Protein AF-A0A662KJB3-F1 (afdb_monomer_lite)

pLDDT: mean 88.73, std 12.93, range [37.94, 98.31]

Secondary structure (DSSP, 8-state):
-----TT--SS-SSSPPSS-HHHHHHT-TTSS-SEEEEESS-PPPGGG--SSS---HHHHHHHHHHHHHHTS---BHHHHHHHHHHHHHHHS---TTSPTTSHHHHHHHHHHHEEEEE-TTPBTT---

Foldseek 3Di:
DQDDDQVDCPQPPDGDDNDDPQRVQCPDPPHHDQKDKDFQHDFDALVLAPDPDRDATLVQLVVQLCCCVPPVVPQQQLSSNVRSLVVRCVVQPADPVDDPSHVSNSSVNRNVGTDMDHDSRDGHVHDD

Sequence (128 aa):
MFNISIFHSTWTFGLPVMECWSWRLTRSTRGGAIATLGCTGLGYGKEDKQGPVKEGAGDWLNTLFFEEYGMEGSHMLGEAWAGAITSYLNQFPVDYTRRAFDDTALDAKTVQEWVLLGDPSLKIGGYE

Radius of gyration: 16.33 Å; chains: 1; bounding box: 40×46×44 Å

Structure (mmCIF, N/CA/C/O backbone):
data_AF-A0A662KJB3-F1
#
_entry.id   AF-A0A662KJB3-F1
#
loop_
_atom_site.group_PDB
_atom_site.id
_atom_site.type_symbol
_atom_site.label_atom_id
_atom_site.label_alt_id
_atom_site.label_comp_id
_atom_site.label_asym_id
_atom_site.label_entity_id
_atom_site.label_seq_id
_atom_site.pdbx_PDB_ins_code
_atom_site.Cartn_x
_atom_site.Cartn_y
_atom_site.Cartn_z
_atom_site.occupancy
_atom_site.B_iso_or_equiv
_atom_site.auth_seq_id
_atom_site.auth_comp_id
_atom_site.auth_asym_id
_atom_site.auth_atom_id
_atom_site.pdbx_PDB_model_num
ATOM 1 N N . MET A 1 1 ? -0.996 -14.882 -0.351 1.00 47.16 1 MET A N 1
ATOM 2 C CA . MET A 1 1 ? -1.119 -16.081 -1.210 1.00 47.16 1 MET A CA 1
ATOM 3 C C . MET A 1 1 ? -2.309 -16.939 -0.749 1.00 47.16 1 MET A C 1
ATOM 5 O O . MET A 1 1 ? -2.251 -17.466 0.350 1.00 47.16 1 MET A O 1
ATOM 9 N N . PHE A 1 2 ? -3.403 -17.012 -1.526 1.00 37.94 2 PHE A N 1
ATOM 10 C CA . PHE A 1 2 ? -4.671 -17.695 -1.155 1.00 37.94 2 PHE A CA 1
ATOM 11 C C . PHE A 1 2 ? -4.884 -19.072 -1.817 1.00 37.94 2 PHE A C 1
ATOM 13 O O . PHE A 1 2 ? -5.961 -19.650 -1.722 1.00 37.94 2 PHE A O 1
ATOM 20 N N . ASN A 1 3 ? -3.867 -19.632 -2.466 1.00 41.47 3 ASN A N 1
ATOM 21 C CA . ASN A 1 3 ? -3.908 -21.000 -2.969 1.00 41.47 3 ASN A CA 1
ATOM 22 C C . ASN A 1 3 ? -2.577 -21.653 -2.629 1.00 41.47 3 ASN A C 1
ATOM 24 O O . ASN A 1 3 ? -1.548 -21.231 -3.156 1.00 41.47 3 ASN A O 1
ATOM 28 N N . ILE A 1 4 ? -2.587 -22.615 -1.707 1.00 53.72 4 ILE A N 1
ATOM 29 C CA . ILE A 1 4 ? -1.367 -23.315 -1.338 1.00 53.72 4 ILE A CA 1
ATOM 30 C C . ILE A 1 4 ? -1.609 -24.817 -1.334 1.00 53.72 4 ILE A C 1
ATOM 32 O O . ILE A 1 4 ? -2.341 -25.360 -0.510 1.00 53.72 4 ILE A O 1
ATOM 36 N N . SER A 1 5 ? -0.984 -25.484 -2.301 1.00 55.25 5 SER A N 1
ATOM 37 C CA . SER A 1 5 ? -0.835 -26.931 -2.310 1.00 55.25 5 SER A CA 1
ATOM 38 C C . SER A 1 5 ? 0.140 -27.320 -1.202 1.00 55.25 5 SER A C 1
ATOM 40 O O . SER A 1 5 ? 1.289 -26.887 -1.212 1.00 55.25 5 SER A O 1
ATOM 42 N N . ILE A 1 6 ? -0.284 -28.185 -0.279 1.00 61.50 6 ILE A N 1
ATOM 43 C CA . ILE A 1 6 ? 0.584 -28.763 0.766 1.00 61.50 6 ILE A CA 1
ATOM 44 C C . ILE A 1 6 ? 1.762 -29.575 0.204 1.00 61.50 6 ILE A C 1
ATOM 46 O O . ILE A 1 6 ? 2.696 -29.895 0.932 1.00 61.50 6 ILE A O 1
ATOM 50 N N . PHE A 1 7 ? 1.729 -29.895 -1.092 1.00 65.38 7 PHE A N 1
ATOM 51 C CA . PHE A 1 7 ? 2.748 -30.679 -1.786 1.00 65.38 7 PHE A CA 1
ATOM 52 C C . PHE A 1 7 ? 3.661 -29.827 -2.677 1.00 65.38 7 PHE A C 1
ATOM 54 O O . PHE A 1 7 ? 4.523 -30.377 -3.361 1.00 65.38 7 PHE A O 1
ATOM 61 N N . HIS A 1 8 ? 3.476 -28.502 -2.715 1.00 60.44 8 HIS A N 1
ATOM 62 C CA . HIS A 1 8 ? 4.242 -27.625 -3.595 1.00 60.44 8 HIS A CA 1
ATOM 63 C C . HIS A 1 8 ? 4.688 -26.351 -2.866 1.00 60.44 8 HIS A C 1
ATOM 65 O O . HIS A 1 8 ? 3.887 -25.463 -2.595 1.00 60.44 8 HIS A O 1
ATOM 71 N N . SER A 1 9 ? 5.983 -26.273 -2.550 1.00 60.66 9 SER A N 1
ATOM 72 C CA . SER A 1 9 ? 6.599 -25.203 -1.754 1.00 60.66 9 SER A CA 1
ATOM 73 C C . SER A 1 9 ? 7.340 -24.168 -2.613 1.00 60.66 9 SER A C 1
ATOM 75 O O . SER A 1 9 ? 8.500 -23.844 -2.345 1.00 60.66 9 SER A O 1
ATOM 77 N N . THR A 1 10 ? 6.744 -23.673 -3.697 1.00 59.53 10 THR A N 1
ATOM 78 C CA . THR A 1 10 ? 7.397 -22.613 -4.482 1.00 59.53 10 THR A CA 1
ATOM 79 C C . THR A 1 10 ? 7.337 -21.295 -3.716 1.00 59.53 10 THR A C 1
ATOM 81 O O . THR A 1 10 ? 6.260 -20.784 -3.427 1.00 59.53 10 THR A O 1
ATOM 84 N N . TRP A 1 11 ? 8.510 -20.737 -3.404 1.00 60.06 11 TRP A N 1
ATOM 85 C CA . TRP A 1 11 ? 8.695 -19.429 -2.752 1.00 60.06 11 TRP A CA 1
ATOM 86 C C . TRP A 1 11 ? 8.205 -19.304 -1.301 1.00 60.06 11 TRP A C 1
ATOM 88 O O . TRP A 1 11 ? 8.300 -18.229 -0.714 1.00 60.06 11 TRP A O 1
ATOM 98 N N . THR A 1 12 ? 7.772 -20.398 -0.675 1.00 61.34 12 THR A N 1
ATOM 99 C CA . THR A 1 12 ? 7.651 -20.496 0.782 1.00 61.34 12 THR A CA 1
ATOM 100 C C . THR A 1 12 ? 8.902 -21.196 1.306 1.00 61.34 12 THR A C 1
ATOM 102 O O . THR A 1 12 ? 9.121 -22.367 1.003 1.00 61.34 12 THR A O 1
ATOM 105 N N . PHE A 1 13 ? 9.750 -20.508 2.078 1.00 60.34 13 PHE A N 1
ATOM 106 C CA . PHE A 1 13 ? 10.892 -21.121 2.780 1.00 60.34 13 PHE A CA 1
ATOM 107 C C . PHE A 1 13 ? 10.401 -22.045 3.920 1.00 60.34 13 PHE A C 1
ATOM 109 O O . PHE A 1 13 ? 10.668 -21.803 5.093 1.00 60.34 13 PHE A O 1
ATOM 116 N N . GLY A 1 14 ? 9.610 -23.072 3.596 1.00 67.62 14 GLY A N 1
ATOM 117 C CA . GLY A 1 14 ? 8.966 -23.962 4.557 1.00 67.62 14 GLY A CA 1
ATOM 118 C C . GLY A 1 14 ? 7.650 -24.559 4.058 1.00 67.62 14 GLY A C 1
ATOM 119 O O . GLY A 1 14 ? 7.261 -24.396 2.898 1.00 67.62 14 GLY A O 1
ATOM 120 N N . LEU A 1 15 ? 6.970 -25.261 4.969 1.00 69.38 15 LEU A N 1
ATOM 121 C CA . LEU A 1 15 ? 5.643 -25.811 4.721 1.00 69.38 15 LEU A CA 1
ATOM 122 C C . LEU A 1 15 ? 4.620 -24.678 4.598 1.00 69.38 15 LEU A C 1
ATOM 124 O O . LEU A 1 15 ? 4.638 -23.741 5.403 1.00 69.38 15 LEU A O 1
ATOM 128 N N . PRO A 1 16 ? 3.705 -24.765 3.629 1.00 68.88 16 PRO A N 1
ATOM 129 C CA . PRO A 1 16 ? 2.646 -23.789 3.517 1.00 68.88 16 PRO A CA 1
ATOM 130 C C . PRO A 1 16 ? 1.711 -23.864 4.725 1.00 68.88 16 PRO A C 1
ATOM 132 O O . PRO A 1 16 ? 1.277 -24.940 5.135 1.00 68.88 16 PRO A O 1
ATOM 135 N N . VAL A 1 17 ? 1.401 -22.705 5.301 1.00 73.75 17 VAL A N 1
ATOM 136 C CA . VAL A 1 17 ? 0.455 -22.575 6.414 1.00 73.75 17 VAL A CA 1
ATOM 137 C C . VAL A 1 17 ? -0.924 -22.197 5.884 1.00 73.75 17 VAL A C 1
ATOM 139 O O . VAL A 1 17 ? -1.036 -21.462 4.909 1.00 73.75 17 VAL A O 1
ATOM 142 N N . MET A 1 18 ? -1.986 -22.684 6.531 1.00 73.94 18 MET A N 1
ATOM 143 C CA . MET A 1 18 ? -3.368 -22.507 6.051 1.00 73.94 18 MET A CA 1
ATOM 144 C C . MET A 1 18 ? -3.830 -21.040 5.983 1.00 73.94 18 MET A C 1
ATOM 146 O O . MET A 1 18 ? -4.829 -20.746 5.334 1.00 73.94 18 MET A O 1
ATOM 150 N N . GLU A 1 19 ? -3.139 -20.123 6.665 1.00 85.00 19 GLU A N 1
ATOM 151 C CA . GLU A 1 19 ? -3.525 -18.716 6.782 1.00 85.00 19 GLU A CA 1
ATOM 152 C C . GLU A 1 19 ? -2.302 -17.807 6.644 1.00 85.00 19 GLU A C 1
ATOM 154 O O . GLU A 1 19 ? -1.257 -18.072 7.240 1.00 85.00 19 GLU A O 1
ATOM 159 N N . CYS A 1 20 ? -2.438 -16.699 5.909 1.00 87.19 20 CYS A N 1
ATOM 160 C CA . CYS A 1 20 ? -1.447 -15.626 5.953 1.00 87.19 20 CYS A CA 1
ATOM 161 C C . CYS A 1 20 ? -1.612 -14.773 7.223 1.00 87.19 20 CYS A C 1
ATOM 163 O O . CYS A 1 20 ? -2.692 -14.717 7.818 1.00 87.19 20 CYS A O 1
ATOM 165 N N . TRP A 1 21 ? -0.546 -14.066 7.612 1.00 89.69 21 TRP A N 1
ATOM 166 C CA . TRP A 1 21 ? -0.538 -13.168 8.774 1.00 89.69 21 TRP A CA 1
ATOM 167 C C . TRP A 1 21 ? -1.665 -12.135 8.736 1.00 89.69 21 TRP A C 1
ATOM 169 O O . TRP A 1 21 ? -2.406 -12.005 9.708 1.00 89.69 21 TRP A O 1
ATOM 179 N N . SER A 1 22 ? -1.834 -11.459 7.598 1.00 93.94 22 SER A N 1
ATOM 180 C CA . SER A 1 22 ? -2.883 -10.458 7.385 1.00 93.94 22 SER A CA 1
ATOM 181 C C . SER A 1 22 ? -4.275 -11.032 7.665 1.00 93.94 22 SER A C 1
ATOM 183 O O . SER A 1 22 ? -5.030 -10.466 8.449 1.00 93.94 22 SER A O 1
ATOM 185 N N . TRP A 1 23 ? -4.586 -12.224 7.139 1.00 93.19 23 TRP A N 1
ATOM 186 C CA . TRP A 1 23 ? -5.869 -12.882 7.398 1.00 93.19 23 TRP A CA 1
ATOM 187 C C . TRP A 1 23 ? -6.035 -13.277 8.864 1.00 93.19 23 TRP A C 1
ATOM 189 O O . TRP A 1 23 ? -7.090 -13.028 9.445 1.00 93.19 23 TRP A O 1
ATOM 199 N N . ARG A 1 24 ? -4.997 -13.852 9.485 1.00 93.50 24 ARG A N 1
ATOM 200 C CA . ARG A 1 24 ? -5.035 -14.255 10.897 1.00 93.50 24 ARG A CA 1
ATOM 201 C C . ARG A 1 24 ? -5.307 -13.071 11.828 1.00 93.50 24 ARG A C 1
ATOM 203 O O . ARG A 1 24 ? -6.039 -13.231 12.804 1.00 93.50 24 ARG A O 1
ATOM 210 N N . LEU A 1 25 ? -4.730 -11.909 11.527 1.00 95.44 25 LEU A N 1
ATOM 211 C CA . LEU A 1 25 ? -4.956 -10.673 12.271 1.00 95.44 25 LEU A CA 1
ATOM 212 C C . LEU A 1 25 ? -6.362 -10.114 12.029 1.00 95.44 25 LEU A C 1
ATOM 214 O O . LEU A 1 25 ? -7.033 -9.796 13.009 1.00 95.44 25 LEU A O 1
ATOM 218 N N . THR A 1 26 ? -6.818 -10.057 10.771 1.00 95.69 26 THR A N 1
ATOM 219 C CA . THR A 1 26 ? -8.143 -9.521 10.406 1.00 95.69 26 THR A CA 1
ATOM 220 C C . THR A 1 26 ? -9.298 -10.371 10.951 1.00 95.69 26 THR A C 1
ATOM 222 O O . THR A 1 26 ? -10.312 -9.838 11.389 1.00 95.69 26 THR A O 1
ATOM 225 N N . ARG A 1 27 ? -9.179 -11.708 10.958 1.00 93.94 27 ARG A N 1
ATOM 226 C CA . ARG A 1 27 ? -10.277 -12.609 11.373 1.00 93.94 27 ARG A CA 1
ATOM 227 C C . ARG A 1 27 ? -10.435 -12.782 12.889 1.00 93.94 27 ARG A C 1
ATOM 229 O O . ARG A 1 27 ? -11.280 -13.569 13.323 1.00 93.94 27 ARG A O 1
ATOM 236 N N . SER A 1 28 ? -9.568 -12.172 13.696 1.00 94.38 28 SER A N 1
ATOM 237 C CA . SER A 1 28 ? -9.537 -12.410 15.140 1.00 94.38 28 SER A CA 1
ATOM 238 C C . SER A 1 28 ? -10.711 -11.709 15.831 1.00 94.38 28 SER A C 1
ATOM 240 O O . SER A 1 28 ? -10.794 -10.491 15.870 1.00 94.38 28 SER A O 1
ATOM 242 N N . THR A 1 29 ? -11.641 -12.473 16.409 1.00 90.69 29 THR A N 1
ATOM 243 C CA . THR A 1 29 ? -12.912 -11.936 16.941 1.00 90.69 29 THR A CA 1
ATOM 244 C C . THR A 1 29 ? -12.793 -11.189 18.273 1.00 90.69 29 THR A C 1
ATOM 246 O O . THR A 1 29 ? -13.753 -10.563 18.713 1.00 90.69 29 THR A O 1
ATOM 249 N N . ARG A 1 30 ? -11.645 -11.276 18.957 1.00 91.44 30 ARG A N 1
ATOM 250 C CA . ARG A 1 30 ? -11.412 -10.688 20.294 1.00 91.44 30 ARG A CA 1
ATOM 251 C C . ARG A 1 30 ? -10.029 -10.038 20.413 1.00 91.44 30 ARG A C 1
ATOM 253 O O . ARG A 1 30 ? -9.399 -10.102 21.465 1.00 91.44 30 ARG A O 1
ATOM 260 N N . GLY A 1 31 ? -9.533 -9.470 19.319 1.00 92.69 31 GLY A N 1
ATOM 261 C CA . GLY A 1 31 ? -8.232 -8.809 19.240 1.00 92.69 31 GLY A CA 1
ATOM 262 C C . GLY A 1 31 ? -7.785 -8.677 17.789 1.00 92.69 31 GLY A C 1
ATOM 263 O O . GLY A 1 31 ? -8.605 -8.760 16.886 1.00 92.69 31 GLY A O 1
ATOM 264 N N . GLY A 1 32 ? -6.481 -8.544 17.557 1.00 95.19 32 GLY A N 1
ATOM 265 C CA . GLY A 1 32 ? -5.951 -8.423 16.198 1.00 95.19 32 GLY A CA 1
ATOM 266 C C . GLY A 1 32 ? -6.236 -7.054 15.583 1.00 95.19 32 GLY A C 1
ATOM 267 O O . GLY A 1 32 ? -6.184 -6.042 16.281 1.00 95.19 32 GLY A O 1
ATOM 268 N N . ALA A 1 33 ? -6.492 -7.035 14.277 1.00 95.69 33 ALA A N 1
ATOM 269 C CA . ALA A 1 33 ? -6.716 -5.819 13.504 1.00 95.69 33 ALA A CA 1
ATOM 270 C C . ALA A 1 33 ? -8.100 -5.855 12.842 1.00 95.69 33 ALA A C 1
ATOM 272 O O . ALA A 1 33 ? -8.555 -6.912 12.425 1.00 95.69 33 ALA A O 1
ATOM 273 N N . ILE A 1 34 ? -8.758 -4.703 12.715 1.00 95.31 34 ILE A N 1
ATOM 274 C CA . ILE A 1 34 ? -10.066 -4.587 12.037 1.00 95.31 34 ILE A CA 1
ATOM 275 C C . ILE A 1 34 ? -9.947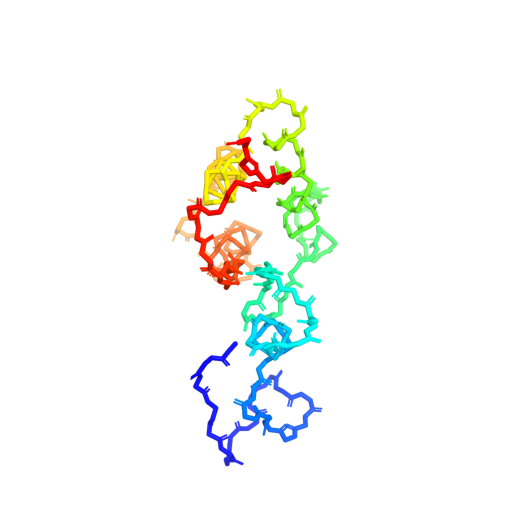 -4.575 10.504 1.00 95.31 34 ILE A C 1
ATOM 277 O O . ILE A 1 34 ? -10.903 -4.879 9.797 1.00 95.31 34 ILE A O 1
ATOM 281 N N . ALA A 1 35 ? -8.756 -4.260 9.998 1.00 96.50 35 ALA A N 1
ATOM 282 C CA . ALA A 1 35 ? -8.348 -4.416 8.612 1.00 96.50 35 ALA A CA 1
ATOM 283 C C . ALA A 1 35 ? -6.818 -4.529 8.552 1.00 96.50 35 ALA A C 1
ATOM 285 O O . ALA A 1 35 ? -6.121 -4.066 9.458 1.00 96.50 35 ALA A O 1
ATOM 286 N N . THR A 1 36 ? -6.287 -5.140 7.497 1.00 97.06 36 THR A N 1
ATOM 287 C CA . THR A 1 36 ? -4.844 -5.245 7.258 1.00 97.06 36 THR A CA 1
ATOM 288 C C . THR A 1 36 ? -4.507 -4.939 5.806 1.00 97.06 36 THR A C 1
ATOM 290 O O . THR A 1 36 ? -5.261 -5.280 4.898 1.00 97.06 36 THR A O 1
ATOM 293 N N . LEU A 1 37 ? -3.351 -4.315 5.598 1.00 95.81 37 LEU A N 1
ATOM 294 C CA . LEU A 1 37 ? -2.737 -4.091 4.293 1.00 95.81 37 LEU A CA 1
ATOM 295 C C . LEU A 1 37 ? -1.459 -4.922 4.222 1.00 95.81 37 LEU A C 1
ATOM 297 O O . LEU A 1 37 ? -0.717 -5.001 5.204 1.00 95.81 37 LEU A O 1
ATOM 301 N N . GLY A 1 38 ? -1.195 -5.564 3.090 1.00 93.25 38 GLY A N 1
ATOM 302 C CA . GLY A 1 38 ? 0.051 -6.304 2.923 1.00 93.25 38 GLY A CA 1
ATOM 303 C C . GLY A 1 38 ? 0.227 -6.935 1.552 1.00 93.25 38 GLY A C 1
ATOM 304 O O . GLY A 1 38 ? -0.729 -7.126 0.801 1.00 93.25 38 GLY A O 1
ATOM 305 N N . CYS A 1 39 ? 1.474 -7.283 1.243 1.00 92.69 39 CYS A N 1
ATOM 306 C CA . CYS A 1 39 ? 1.829 -7.912 -0.020 1.00 92.69 39 CYS A CA 1
ATOM 307 C C . CYS A 1 39 ? 1.410 -9.389 -0.041 1.00 92.69 39 CYS A C 1
ATOM 309 O O . CYS A 1 39 ? 1.624 -10.145 0.911 1.00 92.69 39 CYS A O 1
ATOM 311 N N . THR A 1 40 ? 0.819 -9.828 -1.149 1.00 90.12 40 THR A N 1
ATOM 312 C CA . THR A 1 40 ? 0.420 -11.228 -1.348 1.00 90.12 40 THR A CA 1
ATOM 313 C C . THR A 1 40 ? 1.581 -12.143 -1.735 1.00 90.12 40 THR A C 1
ATOM 315 O O . THR A 1 40 ? 1.418 -13.366 -1.605 1.00 90.12 40 THR A O 1
ATOM 318 N N . GLY A 1 41 ? 2.712 -11.563 -2.156 1.00 85.50 41 GLY A N 1
ATOM 319 C CA . GLY A 1 41 ? 3.983 -12.210 -2.472 1.00 85.50 41 GLY A CA 1
ATOM 320 C C . GLY A 1 41 ? 5.187 -11.447 -1.898 1.00 85.50 41 GLY A C 1
ATOM 321 O O . GLY A 1 41 ? 5.069 -10.750 -0.891 1.00 85.50 41 GLY A O 1
ATOM 322 N N . LEU A 1 42 ? 6.359 -11.625 -2.517 1.00 86.56 42 LEU A N 1
ATOM 323 C CA . LEU A 1 42 ? 7.599 -10.951 -2.121 1.00 86.56 42 LEU A CA 1
ATOM 324 C C . LEU A 1 42 ? 7.501 -9.445 -2.402 1.00 86.56 42 LEU A C 1
ATOM 326 O O . LEU A 1 42 ? 7.640 -9.047 -3.555 1.00 86.56 42 LEU A O 1
ATOM 330 N N . GLY A 1 43 ? 7.280 -8.638 -1.364 1.00 88.69 43 GLY A N 1
ATOM 331 C CA . GLY A 1 43 ? 7.303 -7.181 -1.482 1.00 88.69 43 GLY A CA 1
ATOM 332 C C . GLY A 1 43 ? 8.701 -6.684 -1.838 1.00 88.69 43 GLY A C 1
ATOM 333 O O . GLY A 1 43 ? 9.670 -7.088 -1.199 1.00 88.69 43 GLY A O 1
ATOM 334 N N . TYR A 1 44 ? 8.780 -5.835 -2.859 1.00 90.44 44 TYR A N 1
ATOM 335 C CA . TYR A 1 44 ? 10.022 -5.210 -3.306 1.00 90.44 44 TYR A CA 1
ATOM 336 C C . TYR A 1 44 ? 10.210 -3.846 -2.642 1.00 90.44 44 TYR A C 1
ATOM 338 O O . TYR A 1 44 ? 9.242 -3.093 -2.486 1.00 90.44 44 TYR A O 1
ATOM 346 N N . GLY A 1 45 ? 11.451 -3.534 -2.285 1.00 91.81 45 GLY A N 1
ATOM 347 C CA . GLY A 1 45 ? 11.883 -2.196 -1.897 1.00 91.81 45 GLY A CA 1
ATOM 348 C C . GLY A 1 45 ? 12.544 -1.471 -3.066 1.00 91.81 45 GLY A C 1
ATOM 349 O O . GLY A 1 45 ? 12.801 -2.042 -4.134 1.00 91.81 45 GLY A O 1
ATOM 350 N N . LYS A 1 46 ? 12.830 -0.180 -2.894 1.00 90.81 46 LYS A N 1
ATOM 351 C CA . LYS A 1 46 ? 13.495 0.613 -3.944 1.00 90.81 46 LYS A CA 1
ATOM 352 C C . LYS A 1 46 ? 14.888 0.070 -4.285 1.00 90.81 46 LYS A C 1
ATOM 354 O O . LYS A 1 46 ? 15.369 0.231 -5.404 1.00 90.81 46 LYS A O 1
ATOM 359 N N . GLU A 1 47 ? 15.549 -0.575 -3.328 1.00 90.50 47 GLU A N 1
ATOM 360 C CA . GLU A 1 47 ? 16.867 -1.193 -3.461 1.00 90.50 47 GLU A CA 1
ATOM 361 C C . GLU A 1 47 ? 16.910 -2.323 -4.491 1.00 90.50 47 GLU A C 1
ATOM 363 O O . GLU A 1 47 ? 17.971 -2.538 -5.089 1.00 90.50 47 GLU A O 1
ATOM 368 N N . ASP A 1 48 ? 15.776 -2.980 -4.735 1.00 90.00 48 ASP A N 1
ATOM 369 C CA . ASP A 1 48 ? 15.653 -4.091 -5.675 1.00 90.00 48 ASP A CA 1
ATOM 370 C C . ASP A 1 48 ? 15.576 -3.637 -7.139 1.00 90.00 48 ASP A C 1
ATOM 372 O O . ASP A 1 48 ? 15.771 -4.445 -8.052 1.00 90.00 48 ASP A O 1
ATOM 376 N N . LYS A 1 49 ? 15.329 -2.343 -7.375 1.00 90.62 49 LYS A N 1
ATOM 377 C CA . LYS A 1 49 ? 15.350 -1.755 -8.714 1.00 90.62 49 LYS A CA 1
ATOM 378 C C . LYS A 1 49 ? 16.775 -1.666 -9.263 1.00 90.62 49 LYS A C 1
ATOM 380 O O . LYS A 1 49 ? 17.744 -1.404 -8.537 1.00 90.62 49 LYS A O 1
ATOM 385 N N . GLN A 1 50 ? 16.903 -1.905 -10.564 1.00 88.00 50 GLN A N 1
ATOM 386 C CA . GLN A 1 50 ? 18.175 -1.971 -11.289 1.00 88.00 50 GLN A CA 1
ATOM 387 C C . GLN A 1 50 ? 18.560 -0.637 -11.934 1.00 88.00 50 GLN A C 1
ATOM 389 O O . GLN A 1 50 ? 19.727 -0.441 -12.281 1.00 88.00 50 GLN A O 1
ATOM 394 N N . GLY A 1 51 ? 17.599 0.270 -12.103 1.00 82.06 51 GLY A N 1
ATOM 395 C CA . GLY A 1 51 ? 17.807 1.588 -12.673 1.00 82.06 51 GLY A CA 1
ATOM 396 C C . GLY A 1 51 ? 18.775 2.461 -11.863 1.00 82.06 51 GLY A C 1
ATOM 397 O O . GLY A 1 51 ? 19.020 2.226 -10.677 1.00 82.06 51 GLY A O 1
ATOM 398 N N . PRO A 1 52 ? 19.336 3.507 -12.498 1.00 76.25 52 PRO A N 1
ATOM 399 C CA . PRO A 1 52 ? 20.249 4.441 -11.838 1.00 76.25 52 PRO A CA 1
ATOM 400 C C . PRO A 1 52 ? 19.558 5.267 -10.742 1.00 76.25 52 PRO A C 1
ATOM 402 O O . PRO A 1 52 ? 20.220 5.729 -9.815 1.00 76.25 52 PRO A O 1
ATOM 405 N N . VAL A 1 53 ? 18.238 5.440 -10.845 1.00 75.88 53 VAL A N 1
ATOM 406 C CA . VAL A 1 53 ? 17.388 6.082 -9.841 1.00 75.88 53 VAL A CA 1
ATOM 407 C C . VAL A 1 53 ? 16.565 4.993 -9.162 1.00 75.88 53 VAL A C 1
ATOM 409 O O . VAL A 1 53 ? 15.767 4.318 -9.809 1.00 75.88 53 VAL A O 1
ATOM 412 N N . LYS A 1 54 ? 16.788 4.805 -7.859 1.00 82.56 54 LYS A N 1
ATOM 413 C CA . LYS A 1 54 ? 16.118 3.788 -7.041 1.00 82.56 54 LYS A CA 1
ATOM 414 C C . LYS A 1 54 ? 15.000 4.425 -6.226 1.00 82.56 54 LYS A C 1
ATOM 416 O O . LYS A 1 54 ? 15.226 4.862 -5.098 1.00 82.56 54 LYS A O 1
ATOM 421 N N . GLU A 1 55 ? 13.809 4.487 -6.812 1.00 88.06 55 GLU A N 1
ATOM 422 C CA . GLU A 1 55 ? 12.615 5.113 -6.229 1.00 88.06 55 GLU A CA 1
ATOM 423 C C . GLU A 1 55 ? 11.362 4.254 -6.449 1.00 88.06 55 GLU A C 1
ATOM 425 O O . GLU A 1 55 ? 11.332 3.386 -7.325 1.00 88.06 55 GLU A O 1
ATOM 430 N N . GLY A 1 56 ? 10.315 4.495 -5.659 1.00 89.31 56 GLY A N 1
ATOM 431 C CA . GLY A 1 56 ? 9.065 3.740 -5.721 1.00 89.31 56 GLY A CA 1
ATOM 432 C C . GLY A 1 56 ? 9.084 2.483 -4.848 1.00 89.31 56 GLY A C 1
ATOM 433 O O . GLY A 1 56 ? 9.550 2.506 -3.708 1.00 89.31 56 GLY A O 1
ATOM 434 N N . ALA A 1 57 ? 8.562 1.396 -5.407 1.00 92.31 57 ALA A N 1
ATOM 435 C CA . ALA A 1 57 ? 8.307 0.105 -4.778 1.00 92.31 57 ALA A CA 1
ATOM 436 C C . ALA A 1 57 ? 7.417 0.200 -3.520 1.00 92.31 57 ALA A C 1
ATOM 438 O O . ALA A 1 57 ? 6.694 1.181 -3.313 1.00 92.31 57 ALA A O 1
ATOM 439 N N . GLY A 1 58 ? 7.428 -0.845 -2.688 1.00 92.12 58 GLY A N 1
ATOM 440 C CA . GLY A 1 58 ? 6.608 -0.908 -1.479 1.00 92.12 58 GLY A CA 1
ATOM 441 C C . GLY A 1 58 ? 6.894 0.235 -0.504 1.00 92.12 58 GLY A C 1
ATOM 442 O O . GLY A 1 58 ? 5.971 0.720 0.146 1.00 92.12 58 GLY A O 1
ATOM 443 N N . ASP A 1 59 ? 8.140 0.708 -0.435 1.00 91.31 59 ASP A N 1
ATOM 444 C CA . ASP A 1 59 ? 8.536 1.812 0.446 1.00 91.31 59 ASP A CA 1
ATOM 445 C C . ASP A 1 59 ? 7.712 3.068 0.165 1.00 91.31 59 ASP A C 1
ATOM 447 O O . ASP A 1 59 ? 7.102 3.635 1.071 1.00 91.31 59 ASP A O 1
ATOM 451 N N . TRP A 1 60 ? 7.647 3.464 -1.108 1.00 95.06 60 TRP A N 1
ATOM 452 C CA . TRP A 1 60 ? 6.921 4.658 -1.518 1.00 95.06 60 TRP A CA 1
ATOM 453 C C . TRP A 1 60 ? 5.411 4.459 -1.471 1.00 95.06 60 TRP A C 1
ATOM 455 O O . TRP A 1 60 ? 4.694 5.331 -0.989 1.00 95.06 60 TRP A O 1
ATOM 465 N N . LEU A 1 61 ? 4.918 3.295 -1.908 1.00 96.75 61 LEU A N 1
ATOM 466 C CA . LEU A 1 61 ? 3.486 2.988 -1.882 1.00 96.75 61 LEU A CA 1
ATOM 467 C C . LEU A 1 61 ? 2.908 3.074 -0.460 1.00 96.75 61 LEU A C 1
ATOM 469 O O . LEU A 1 61 ? 1.835 3.640 -0.259 1.00 96.75 61 LEU A O 1
ATOM 473 N N . ASN A 1 62 ? 3.639 2.571 0.541 1.00 95.19 62 ASN A N 1
ATOM 474 C CA . ASN A 1 62 ? 3.224 2.685 1.938 1.00 95.19 62 ASN A CA 1
ATOM 475 C C . ASN A 1 62 ? 3.252 4.141 2.432 1.00 95.19 62 ASN A C 1
ATOM 477 O O . ASN A 1 62 ? 2.377 4.529 3.200 1.00 95.19 62 ASN A O 1
ATOM 481 N N . THR A 1 63 ? 4.222 4.959 2.005 1.00 96.38 63 THR A N 1
ATOM 482 C CA . THR A 1 63 ? 4.243 6.395 2.334 1.00 96.38 63 THR A CA 1
ATOM 483 C C . THR A 1 63 ? 3.035 7.123 1.750 1.00 96.38 63 THR A C 1
ATOM 485 O O . THR A 1 63 ? 2.381 7.867 2.479 1.00 96.38 63 THR A O 1
ATOM 488 N N . LEU A 1 64 ? 2.685 6.842 0.492 1.00 97.69 64 LEU A N 1
ATOM 489 C CA . LEU A 1 64 ? 1.528 7.448 -0.170 1.00 97.69 64 LEU A CA 1
ATOM 490 C C . LEU A 1 64 ? 0.216 7.147 0.560 1.00 97.69 64 LEU A C 1
ATOM 492 O O . LEU A 1 64 ? -0.649 8.006 0.630 1.00 97.69 64 LEU A O 1
ATOM 496 N N . PHE A 1 65 ? 0.071 5.977 1.187 1.00 97.88 65 PHE A N 1
ATOM 497 C CA . PHE A 1 65 ? -1.096 5.698 2.032 1.00 97.88 65 PHE A CA 1
ATOM 498 C C . PHE A 1 65 ? -1.240 6.678 3.204 1.00 97.88 65 PHE A C 1
ATOM 500 O O . PHE A 1 65 ? -2.342 7.133 3.514 1.00 97.88 65 PHE A O 1
ATOM 507 N N . PHE A 1 66 ? -0.131 7.003 3.874 1.00 97.12 66 PHE A N 1
ATOM 508 C CA . PHE A 1 66 ? -0.148 7.966 4.975 1.00 97.12 66 PHE A CA 1
ATOM 509 C C . PHE A 1 66 ? -0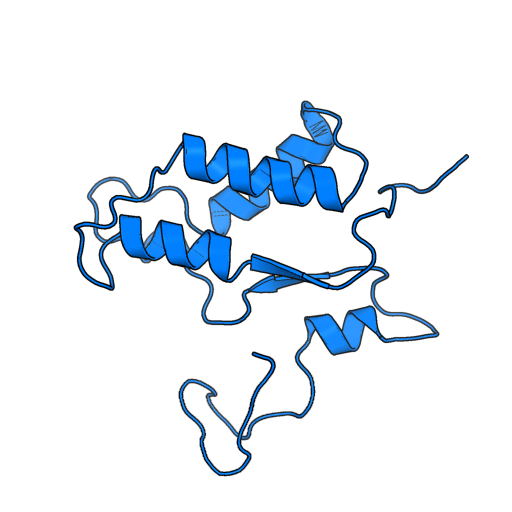.361 9.398 4.483 1.00 97.12 66 PHE A C 1
ATOM 511 O O . PHE A 1 66 ? -0.989 10.182 5.190 1.00 97.12 66 PHE A O 1
ATOM 518 N N . GLU A 1 67 ? 0.133 9.728 3.290 1.00 98.00 67 GLU A N 1
ATOM 519 C CA . GLU A 1 67 ? -0.121 11.009 2.629 1.00 98.00 67 GLU A CA 1
ATOM 520 C C . GLU A 1 67 ? -1.605 11.168 2.274 1.00 98.00 67 GLU A C 1
ATOM 522 O O . GLU A 1 67 ? -2.220 12.155 2.668 1.00 98.00 67 GLU A O 1
ATOM 527 N N . GLU A 1 68 ? -2.225 10.158 1.664 1.00 97.81 68 GLU A N 1
ATOM 528 C CA . GLU A 1 68 ? -3.664 10.151 1.370 1.00 97.81 68 GLU A CA 1
ATOM 529 C C . GLU A 1 68 ? -4.506 10.361 2.635 1.00 97.81 68 GLU A C 1
ATOM 531 O O . GLU A 1 68 ? -5.429 11.175 2.668 1.00 97.81 68 GLU A O 1
ATOM 536 N N . TYR A 1 69 ? -4.163 9.662 3.719 1.00 97.06 69 TYR A N 1
ATOM 537 C CA . TYR A 1 69 ? -4.883 9.795 4.983 1.00 97.06 69 TYR A CA 1
ATOM 538 C C . TYR A 1 69 ? -4.641 11.146 5.681 1.00 97.06 69 TYR A C 1
ATOM 540 O O . TYR A 1 69 ? -5.570 11.732 6.239 1.00 97.06 69 TYR A O 1
ATOM 548 N N . GLY A 1 70 ? -3.391 11.616 5.711 1.00 96.38 70 GLY A N 1
ATOM 549 C CA . GLY A 1 70 ? -2.961 12.743 6.542 1.00 96.38 70 GLY A CA 1
ATOM 550 C C . GLY A 1 70 ? -2.946 14.103 5.845 1.00 96.38 70 GLY A C 1
ATOM 551 O O . GLY A 1 70 ? -3.047 15.123 6.526 1.00 96.38 70 GLY A O 1
ATOM 552 N N . MET A 1 71 ? -2.804 14.128 4.521 1.00 97.19 71 MET A N 1
ATOM 553 C CA . MET A 1 71 ? -2.670 15.346 3.718 1.00 97.19 71 MET A CA 1
ATOM 554 C C . MET A 1 71 ? -3.855 15.534 2.770 1.00 97.19 71 MET A C 1
ATOM 556 O O . MET A 1 71 ? -4.428 16.620 2.754 1.00 97.19 71 MET A O 1
ATOM 560 N N . GLU A 1 72 ? -4.275 14.482 2.062 1.00 95.69 72 GLU A N 1
ATOM 561 C CA . GLU A 1 72 ? -5.415 14.556 1.127 1.00 95.69 72 GLU A CA 1
ATOM 562 C C . GLU A 1 72 ? -6.781 14.421 1.826 1.00 95.69 72 GL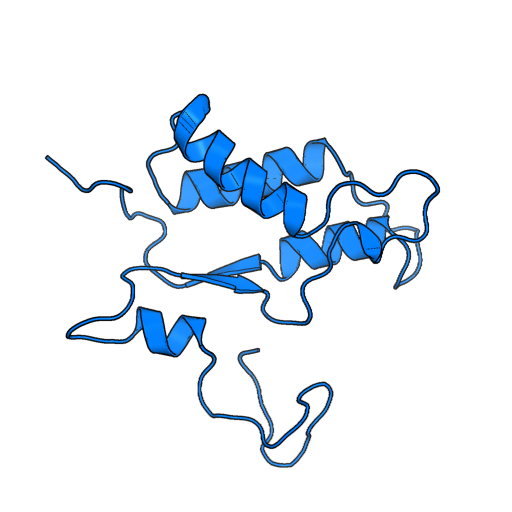U A C 1
ATOM 564 O O . GLU A 1 72 ? -7.818 14.778 1.267 1.00 95.69 72 GLU A O 1
ATOM 569 N N . GLY A 1 73 ? -6.802 13.958 3.082 1.00 94.81 73 GLY A N 1
ATOM 570 C CA . GLY A 1 73 ? -8.024 13.851 3.887 1.00 94.81 73 GLY A CA 1
ATOM 571 C C . GLY A 1 73 ? -8.891 12.630 3.560 1.00 94.81 73 GLY A C 1
ATOM 572 O O . GLY A 1 73 ? -10.074 12.595 3.909 1.00 94.81 73 GLY A O 1
ATOM 573 N N . SER A 1 74 ? -8.316 11.608 2.922 1.00 96.19 74 SER A N 1
ATOM 574 C CA . SER A 1 74 ? -8.979 10.338 2.620 1.00 96.19 74 SER A CA 1
ATOM 575 C C . SER A 1 74 ? -9.155 9.515 3.902 1.00 96.19 74 SER A C 1
ATOM 577 O O . SER A 1 74 ? -8.286 8.746 4.311 1.00 96.19 74 SER A O 1
ATOM 579 N N . HIS A 1 75 ? -10.289 9.685 4.585 1.00 96.25 75 HIS A N 1
ATOM 580 C CA . HIS A 1 75 ? -10.562 9.006 5.861 1.00 96.25 75 HIS A CA 1
ATOM 581 C C . HIS A 1 75 ? -11.236 7.637 5.711 1.00 96.25 75 HIS A C 1
ATOM 583 O O . HIS A 1 75 ? -11.284 6.870 6.675 1.00 96.25 75 HIS A O 1
ATOM 589 N N . MET A 1 76 ? -11.754 7.309 4.529 1.00 98.00 76 MET A N 1
ATOM 590 C CA . MET A 1 76 ? -12.267 5.973 4.235 1.00 98.00 76 MET A CA 1
ATOM 591 C C . MET A 1 76 ? -11.103 5.071 3.828 1.00 98.00 76 MET A C 1
ATOM 593 O O . MET A 1 76 ? -10.322 5.414 2.943 1.00 98.00 76 MET A O 1
ATOM 597 N N . LEU A 1 77 ? -10.982 3.902 4.458 1.00 97.94 77 LEU A N 1
ATOM 598 C CA . LEU A 1 77 ? -9.834 3.012 4.276 1.00 97.94 77 LEU A CA 1
ATOM 599 C C . LEU A 1 77 ? -9.629 2.600 2.813 1.00 97.94 77 LEU A C 1
ATOM 601 O O . LEU A 1 77 ? -8.502 2.599 2.321 1.00 97.94 77 LEU A O 1
ATOM 605 N N . GLY A 1 78 ? -10.714 2.260 2.120 1.00 98.00 78 GLY A N 1
ATOM 606 C CA . GLY A 1 78 ? -10.685 1.903 0.707 1.00 98.00 78 GLY A CA 1
ATOM 607 C C . GLY A 1 78 ? -10.306 3.074 -0.198 1.00 98.00 78 GLY A C 1
ATOM 608 O O . GLY A 1 78 ? -9.612 2.856 -1.186 1.00 98.00 78 GLY A O 1
ATOM 609 N N . GLU A 1 79 ? -10.708 4.299 0.152 1.00 98.19 79 GLU A N 1
ATOM 610 C CA . GLU A 1 79 ? -10.346 5.508 -0.599 1.00 98.19 79 GLU A CA 1
ATOM 611 C C . GLU A 1 79 ? -8.859 5.821 -0.435 1.00 98.19 79 GLU A C 1
ATOM 613 O O . GLU A 1 79 ? -8.176 5.967 -1.441 1.00 98.19 79 GLU A O 1
ATOM 618 N N . ALA A 1 80 ? -8.325 5.805 0.792 1.00 98.31 80 ALA A N 1
ATOM 619 C CA . ALA A 1 80 ? -6.893 6.008 1.031 1.00 98.31 80 ALA A CA 1
ATOM 620 C C . ALA A 1 80 ? -6.028 4.931 0.350 1.00 98.31 80 ALA A C 1
ATOM 622 O O . ALA A 1 80 ? -4.985 5.225 -0.230 1.00 98.31 80 ALA A O 1
ATOM 623 N N . TRP A 1 81 ? -6.474 3.669 0.378 1.00 98.25 81 TRP A N 1
ATOM 624 C CA . TRP A 1 81 ? -5.796 2.568 -0.311 1.00 98.25 81 TRP A CA 1
ATOM 625 C C . TRP A 1 81 ? -5.799 2.743 -1.839 1.00 98.25 81 TRP A C 1
ATOM 627 O O . TRP A 1 81 ? -4.754 2.610 -2.479 1.00 98.25 81 TRP A O 1
ATOM 637 N N . ALA A 1 82 ? -6.951 3.075 -2.429 1.00 98.06 82 ALA A N 1
ATOM 638 C CA . ALA A 1 82 ? -7.072 3.300 -3.869 1.00 98.06 82 ALA A CA 1
ATOM 639 C C . ALA A 1 82 ? -6.338 4.573 -4.330 1.00 98.06 82 ALA A C 1
ATOM 641 O O . ALA A 1 82 ? -5.717 4.568 -5.397 1.00 98.06 82 ALA A O 1
ATOM 642 N N . GLY A 1 83 ? -6.378 5.634 -3.522 1.00 98.25 83 GLY A N 1
ATOM 643 C CA . GLY A 1 83 ? -5.647 6.882 -3.731 1.00 98.25 83 GLY A CA 1
ATOM 644 C C . GLY A 1 83 ? -4.147 6.630 -3.791 1.00 98.25 83 GLY A C 1
ATOM 645 O O . GLY A 1 83 ? -3.519 6.942 -4.797 1.00 98.25 83 GLY A O 1
ATOM 646 N N . ALA A 1 84 ? -3.597 5.897 -2.819 1.00 98.31 84 ALA A N 1
ATOM 647 C CA . ALA A 1 84 ? -2.172 5.578 -2.781 1.00 98.31 84 ALA A CA 1
ATOM 648 C C . ALA A 1 84 ? -1.711 4.809 -4.029 1.00 98.31 84 ALA A C 1
ATOM 650 O O . ALA A 1 84 ? -0.685 5.146 -4.618 1.00 98.31 84 ALA A O 1
ATOM 651 N N . ILE A 1 85 ? -2.488 3.816 -4.484 1.00 98.19 85 ILE A N 1
ATOM 652 C CA . ILE A 1 85 ? -2.206 3.078 -5.729 1.00 98.19 85 ILE A CA 1
ATOM 653 C C . ILE A 1 85 ? -2.266 4.007 -6.949 1.00 98.19 85 ILE A C 1
ATOM 655 O O . ILE A 1 85 ? -1.410 3.929 -7.831 1.00 98.19 85 ILE A O 1
ATOM 659 N N . THR A 1 86 ? -3.266 4.886 -7.005 1.00 98.19 86 THR A N 1
ATOM 660 C CA . THR A 1 86 ? -3.450 5.835 -8.111 1.00 98.19 86 THR A CA 1
ATOM 661 C C . THR A 1 86 ? -2.286 6.823 -8.175 1.00 98.19 86 THR A C 1
ATOM 663 O O . THR A 1 86 ? -1.648 6.969 -9.218 1.00 98.19 86 THR A O 1
ATOM 666 N N . SER A 1 87 ? -1.953 7.441 -7.045 1.00 97.94 87 SER A N 1
ATOM 667 C CA . SER A 1 87 ? -0.830 8.361 -6.870 1.00 97.94 87 SER A CA 1
ATOM 668 C C . SER A 1 87 ? 0.509 7.689 -7.185 1.00 97.94 87 SER A C 1
ATOM 670 O O . SER A 1 87 ? 1.374 8.307 -7.809 1.00 97.94 87 SER A O 1
ATOM 672 N N . TYR A 1 88 ? 0.663 6.406 -6.844 1.00 97.75 88 TYR A N 1
ATOM 673 C CA . TYR A 1 88 ? 1.839 5.616 -7.198 1.00 97.75 88 TYR A CA 1
ATOM 674 C C . TYR A 1 88 ? 1.952 5.406 -8.712 1.00 97.75 88 TYR A C 1
ATOM 676 O O . TYR A 1 88 ? 2.996 5.693 -9.288 1.00 97.75 88 TYR A O 1
ATOM 684 N N . LEU A 1 89 ? 0.887 4.944 -9.375 1.00 97.00 89 LEU A N 1
ATOM 685 C CA . LEU A 1 89 ? 0.890 4.676 -10.821 1.00 97.00 89 LEU A CA 1
ATOM 686 C C . LEU A 1 89 ? 1.023 5.945 -11.670 1.00 97.00 89 LEU A C 1
ATOM 688 O O . LEU A 1 89 ? 1.570 5.889 -12.770 1.00 97.00 89 LEU A O 1
ATOM 692 N N . ASN A 1 90 ? 0.559 7.086 -11.159 1.00 97.00 90 ASN A N 1
ATOM 693 C CA . ASN A 1 90 ? 0.781 8.384 -11.792 1.00 97.00 90 ASN A CA 1
ATOM 694 C C . ASN A 1 90 ? 2.262 8.799 -11.753 1.00 97.00 90 ASN A C 1
ATOM 696 O O . ASN A 1 90 ? 2.742 9.423 -12.697 1.00 97.00 90 ASN A O 1
ATOM 700 N N . GLN A 1 91 ? 2.985 8.450 -10.683 1.00 95.56 91 GLN A N 1
ATOM 701 C CA . GLN A 1 91 ? 4.420 8.730 -10.539 1.00 95.56 91 GLN A CA 1
ATOM 702 C C . GLN A 1 91 ? 5.296 7.699 -11.265 1.00 95.56 91 GLN A C 1
ATOM 704 O O . GLN A 1 91 ? 6.287 8.065 -11.896 1.00 95.56 91 GLN A O 1
ATOM 709 N N . PHE A 1 92 ? 4.913 6.423 -11.212 1.00 94.12 92 PHE A N 1
ATOM 710 C CA . PHE A 1 92 ? 5.636 5.292 -11.795 1.00 94.12 92 PHE A CA 1
ATOM 711 C C . PHE A 1 92 ? 4.746 4.559 -12.812 1.00 94.12 92 PHE A C 1
ATOM 713 O O . PHE A 1 92 ? 4.199 3.492 -12.511 1.00 94.12 92 PHE A O 1
ATOM 720 N N . PRO A 1 93 ? 4.560 5.124 -14.020 1.00 94.19 93 PRO A N 1
ATOM 721 C CA . PRO A 1 93 ? 3.724 4.506 -15.038 1.00 94.19 93 PRO A CA 1
ATOM 722 C C . PRO A 1 93 ? 4.318 3.177 -15.517 1.00 94.19 93 PRO A C 1
ATOM 724 O O . PRO A 1 93 ? 5.523 3.047 -15.745 1.00 94.19 93 PRO A O 1
ATOM 727 N N . VAL A 1 94 ? 3.441 2.190 -15.709 1.00 93.25 94 VAL A N 1
ATOM 728 C CA . VAL A 1 94 ? 3.824 0.846 -16.151 1.00 93.25 94 VAL A CA 1
ATOM 729 C C . VAL A 1 94 ? 4.001 0.799 -17.673 1.00 93.25 94 VAL A C 1
ATOM 731 O O . VAL A 1 94 ? 3.044 0.990 -18.424 1.00 93.25 94 VAL A O 1
ATOM 734 N N . ASP A 1 95 ? 5.208 0.470 -18.135 1.00 93.88 95 ASP A N 1
ATOM 735 C CA . ASP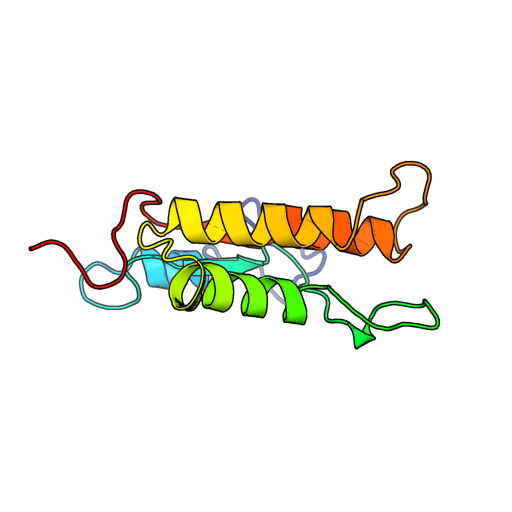 A 1 95 ? 5.509 0.130 -19.527 1.00 93.88 95 ASP A CA 1
ATOM 736 C C . ASP A 1 95 ? 5.387 -1.390 -19.729 1.00 93.88 95 ASP A C 1
ATOM 738 O O . ASP A 1 95 ? 6.313 -2.172 -19.501 1.00 93.88 95 ASP A O 1
ATOM 742 N N . TYR A 1 96 ? 4.213 -1.806 -20.208 1.00 90.88 96 TYR A N 1
ATOM 743 C CA . TYR A 1 96 ? 3.877 -3.207 -20.479 1.00 90.88 96 TYR A CA 1
ATOM 744 C C . TYR A 1 96 ? 4.674 -3.846 -21.631 1.00 90.88 96 TYR A C 1
ATOM 746 O O . TYR A 1 96 ? 4.509 -5.038 -21.891 1.00 90.88 96 TYR A O 1
ATOM 754 N N . THR A 1 97 ? 5.528 -3.094 -22.336 1.00 95.19 97 THR A N 1
ATOM 755 C CA . THR A 1 97 ? 6.434 -3.658 -23.352 1.00 95.19 97 THR A CA 1
ATOM 756 C C . THR A 1 97 ? 7.712 -4.235 -22.744 1.00 95.19 97 THR A C 1
ATOM 758 O O . THR A 1 97 ? 8.441 -4.973 -23.416 1.00 95.19 97 THR A O 1
ATOM 761 N N . ARG A 1 98 ? 7.997 -3.930 -21.471 1.00 92.75 98 ARG A N 1
ATOM 762 C CA . ARG A 1 98 ? 9.180 -4.436 -20.773 1.00 92.75 98 ARG A CA 1
ATOM 763 C C . ARG A 1 98 ? 9.011 -5.875 -20.313 1.00 92.75 98 ARG A C 1
ATOM 765 O O . ARG A 1 98 ? 7.917 -6.385 -20.086 1.00 92.75 98 ARG A O 1
ATOM 772 N N . ARG A 1 99 ? 10.153 -6.548 -20.176 1.00 91.62 99 ARG A N 1
ATOM 773 C CA . ARG A 1 99 ? 10.221 -7.927 -19.687 1.00 91.62 99 ARG A CA 1
ATOM 774 C C . ARG A 1 99 ? 9.991 -7.988 -18.177 1.00 91.62 99 ARG A C 1
ATOM 776 O O . ARG A 1 99 ? 10.196 -7.012 -17.462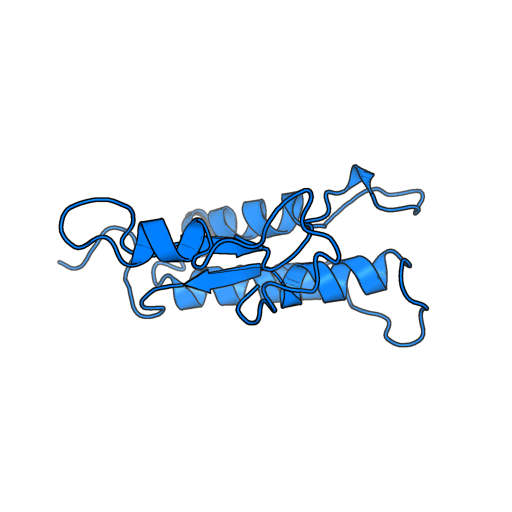 1.00 91.62 99 ARG A O 1
ATOM 783 N N . ALA A 1 100 ? 9.669 -9.182 -17.688 1.00 86.69 100 ALA A N 1
ATOM 784 C CA . ALA A 1 100 ? 9.688 -9.463 -16.257 1.00 86.69 100 ALA A CA 1
ATOM 785 C C . ALA A 1 100 ? 11.043 -9.077 -15.628 1.00 86.69 100 ALA A C 1
ATOM 787 O O . ALA A 1 100 ? 12.087 -9.237 -16.266 1.00 86.69 100 ALA A O 1
ATOM 788 N N . PHE A 1 101 ? 11.005 -8.614 -14.375 1.00 85.56 101 PHE A N 1
ATOM 789 C CA . PHE A 1 101 ? 12.150 -8.097 -13.606 1.00 85.56 101 PHE A CA 1
ATOM 790 C C . PHE A 1 101 ? 12.762 -6.775 -14.106 1.00 85.56 101 PHE A C 1
ATOM 792 O O . PHE A 1 101 ? 13.781 -6.353 -13.569 1.00 85.56 101 PHE A O 1
ATOM 799 N N . ASP A 1 102 ? 12.164 -6.112 -15.101 1.00 92.94 102 ASP A N 1
ATOM 800 C CA . ASP A 1 102 ? 12.406 -4.682 -15.340 1.00 92.94 102 ASP A CA 1
ATOM 801 C C . ASP A 1 102 ? 11.729 -3.850 -14.234 1.00 92.94 102 ASP A C 1
ATOM 803 O O . ASP A 1 102 ? 10.695 -4.265 -13.703 1.00 92.94 102 ASP A O 1
ATOM 807 N N . ASP A 1 103 ? 12.281 -2.685 -13.892 1.00 93.12 103 ASP A N 1
ATOM 808 C CA . ASP A 1 103 ? 11.786 -1.838 -12.797 1.00 93.12 103 ASP A CA 1
ATOM 809 C C . ASP A 1 103 ? 10.301 -1.495 -12.953 1.00 93.12 103 ASP A C 1
ATOM 811 O O . ASP A 1 103 ? 9.545 -1.559 -11.987 1.00 93.12 103 ASP A O 1
ATOM 815 N N . THR A 1 104 ? 9.850 -1.239 -14.181 1.00 93.25 104 THR A N 1
ATOM 816 C CA . THR A 1 104 ? 8.436 -0.942 -14.452 1.00 93.25 104 THR A CA 1
ATOM 817 C C . THR A 1 104 ? 7.526 -2.169 -14.287 1.00 93.25 104 THR A C 1
ATOM 819 O O . THR A 1 104 ? 6.363 -2.063 -13.894 1.00 93.25 104 THR A O 1
ATOM 822 N N . ALA A 1 105 ? 8.056 -3.375 -14.522 1.00 92.88 105 ALA A N 1
ATOM 823 C CA . ALA A 1 105 ? 7.344 -4.616 -14.237 1.00 92.88 105 ALA A CA 1
ATOM 824 C C . ALA A 1 105 ? 7.273 -4.874 -12.720 1.00 92.88 105 ALA A C 1
ATOM 826 O O . ALA A 1 105 ? 6.287 -5.436 -12.238 1.00 92.88 105 ALA A O 1
ATOM 827 N N . LEU A 1 106 ? 8.285 -4.436 -11.958 1.00 92.88 106 LEU A N 1
ATOM 828 C CA . LEU A 1 106 ? 8.241 -4.431 -10.494 1.00 92.88 106 LEU A CA 1
ATOM 829 C C . LEU A 1 106 ? 7.206 -3.426 -9.971 1.00 92.88 106 LEU A C 1
ATOM 831 O O . LEU A 1 106 ? 6.496 -3.746 -9.020 1.00 92.88 106 LEU A O 1
ATOM 835 N N . ASP A 1 107 ? 7.054 -2.266 -10.613 1.00 94.62 107 ASP A N 1
ATOM 836 C CA . ASP A 1 107 ? 6.006 -1.288 -10.283 1.00 94.62 107 ASP A CA 1
ATOM 837 C C . ASP A 1 107 ? 4.604 -1.879 -10.464 1.00 94.62 107 ASP A C 1
ATOM 839 O O . ASP A 1 107 ? 3.783 -1.830 -9.545 1.00 94.62 107 ASP A O 1
ATOM 843 N N . ALA A 1 108 ? 4.361 -2.539 -11.601 1.00 94.69 108 ALA A N 1
ATOM 844 C CA . ALA A 1 108 ? 3.109 -3.250 -11.855 1.00 94.69 108 ALA A CA 1
ATOM 845 C C . ALA A 1 108 ? 2.829 -4.317 -10.787 1.00 94.69 108 ALA A C 1
ATOM 847 O O . ALA A 1 108 ? 1.720 -4.412 -10.259 1.00 94.69 108 ALA A O 1
ATOM 848 N N . LYS A 1 109 ? 3.851 -5.104 -10.436 1.00 93.50 109 LYS A N 1
ATOM 849 C CA . LYS A 1 109 ? 3.745 -6.134 -9.402 1.00 93.50 109 LYS A CA 1
ATOM 850 C C . LYS A 1 109 ? 3.443 -5.535 -8.026 1.00 93.50 109 LYS A C 1
ATOM 852 O O . LYS A 1 109 ? 2.602 -6.081 -7.317 1.00 93.50 109 LYS A O 1
ATOM 857 N N . THR A 1 110 ? 4.107 -4.438 -7.664 1.00 94.88 110 THR A N 1
ATOM 858 C CA . THR A 1 110 ? 3.990 -3.780 -6.353 1.00 94.88 110 THR A CA 1
ATOM 859 C C . THR A 1 110 ? 2.539 -3.400 -6.064 1.00 94.88 110 THR A C 1
ATOM 861 O O . THR A 1 110 ? 2.005 -3.750 -5.012 1.00 94.88 110 THR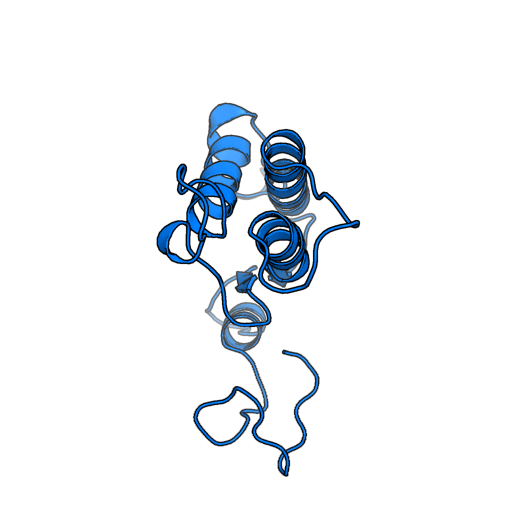 A O 1
ATOM 864 N N . VAL A 1 111 ? 1.859 -2.755 -7.018 1.00 96.06 111 VAL A N 1
ATOM 865 C CA . VAL A 1 111 ? 0.453 -2.361 -6.835 1.00 96.06 111 VAL A CA 1
ATOM 866 C C . VAL A 1 111 ? -0.513 -3.544 -6.906 1.00 96.06 111 VAL A C 1
ATOM 868 O O . VAL A 1 111 ? -1.525 -3.550 -6.214 1.00 96.06 111 VAL A O 1
ATOM 871 N N . GLN A 1 112 ? -0.207 -4.570 -7.709 1.00 95.00 112 GLN A N 1
ATOM 872 C CA . GLN A 1 112 ? -1.052 -5.763 -7.827 1.00 95.00 112 GLN A CA 1
ATOM 873 C C . GLN A 1 112 ? -1.011 -6.644 -6.579 1.00 95.00 112 GLN A C 1
ATOM 875 O O . GLN A 1 112 ? -1.988 -7.327 -6.269 1.00 95.00 112 GLN A O 1
ATOM 880 N N . GLU A 1 113 ? 0.122 -6.679 -5.879 1.00 94.50 113 GLU A N 1
ATOM 881 C CA . GLU A 1 113 ? 0.277 -7.553 -4.726 1.00 94.50 113 GLU A CA 1
ATOM 882 C C . GLU A 1 113 ? -0.151 -6.916 -3.406 1.00 94.50 113 GLU A C 1
ATOM 884 O O . GLU A 1 113 ? -0.367 -7.665 -2.452 1.00 94.50 113 GLU A O 1
ATOM 889 N N . TRP A 1 114 ? -0.271 -5.588 -3.337 1.00 96.38 114 TRP A N 1
ATOM 890 C CA . TRP A 1 114 ? -0.601 -4.848 -2.120 1.00 96.38 114 TRP A CA 1
ATOM 891 C C . TRP A 1 114 ? -2.111 -4.849 -1.856 1.00 96.38 114 TRP A C 1
ATOM 893 O O . TRP A 1 114 ? -2.873 -4.040 -2.382 1.00 96.38 114 TRP A O 1
ATOM 903 N N . VAL A 1 115 ? -2.555 -5.806 -1.041 1.00 96.12 115 VAL A N 1
ATOM 904 C CA . VAL A 1 115 ? -3.974 -6.125 -0.853 1.00 96.12 115 VAL A CA 1
ATOM 905 C C . VAL A 1 115 ? -4.487 -5.643 0.498 1.00 96.12 115 VAL A C 1
ATOM 907 O O . VAL A 1 115 ? -3.849 -5.845 1.534 1.00 96.12 115 VAL A O 1
ATOM 910 N N . LEU A 1 116 ? -5.696 -5.080 0.471 1.00 97.31 116 LEU A N 1
ATOM 911 C CA . LEU A 1 116 ? -6.520 -4.783 1.636 1.00 97.31 116 LEU A CA 1
ATOM 912 C C . LEU A 1 116 ? -7.390 -5.990 2.021 1.00 97.31 116 LEU A C 1
ATOM 914 O O . LEU A 1 116 ? -8.189 -6.475 1.221 1.00 97.31 116 LEU A O 1
ATOM 918 N N . LEU A 1 117 ? -7.264 -6.451 3.267 1.00 96.94 117 LEU A N 1
ATOM 919 C CA . LEU A 1 117 ? -8.151 -7.436 3.888 1.00 96.94 117 LEU A CA 1
ATOM 920 C C . LEU A 1 117 ? -8.926 -6.796 5.042 1.00 96.94 117 LEU A C 1
ATOM 922 O O . LEU A 1 117 ? -8.356 -6.496 6.091 1.00 96.94 117 LEU A O 1
ATOM 926 N N . GLY A 1 118 ? -10.235 -6.647 4.870 1.00 95.50 118 GLY A N 1
ATOM 927 C CA . GLY A 1 118 ? -11.136 -6.001 5.823 1.00 95.50 118 GLY A CA 1
ATOM 928 C C . GLY A 1 118 ? -12.290 -5.327 5.086 1.00 95.50 118 GLY A C 1
ATOM 929 O O . GLY A 1 118 ? -12.516 -5.605 3.909 1.00 95.50 118 GLY A O 1
ATOM 930 N N . ASP A 1 119 ? -13.003 -4.441 5.773 1.00 96.25 119 ASP A N 1
ATOM 931 C CA . ASP A 1 119 ? -14.046 -3.620 5.160 1.00 96.25 119 ASP A CA 1
ATOM 932 C C . ASP A 1 119 ? -13.430 -2.344 4.547 1.00 96.25 119 ASP A C 1
ATOM 934 O O . ASP A 1 119 ? -12.932 -1.498 5.296 1.00 96.25 119 ASP A O 1
ATOM 938 N N . PRO A 1 120 ? -13.438 -2.164 3.211 1.00 96.94 120 PRO A N 1
ATOM 939 C CA . PRO A 1 120 ? -12.932 -0.942 2.586 1.00 96.94 120 PRO A CA 1
ATOM 940 C C . PRO A 1 120 ? -13.787 0.292 2.911 1.00 96.94 120 PRO A C 1
ATOM 942 O O . PRO A 1 120 ? -13.302 1.413 2.789 1.00 96.94 120 PRO A O 1
ATOM 945 N N . SER A 1 121 ? -15.036 0.111 3.349 1.00 96.56 121 SER A N 1
ATOM 946 C CA . SER A 1 121 ? -15.916 1.203 3.774 1.00 96.56 121 SER A CA 1
ATOM 947 C C . SER A 1 121 ? -15.674 1.653 5.219 1.00 96.56 121 SER A C 1
ATOM 949 O O . SER A 1 121 ? -16.368 2.539 5.711 1.00 96.56 121 SER A O 1
ATOM 951 N N . LEU A 1 122 ? -14.678 1.089 5.905 1.00 96.44 122 LEU A N 1
ATOM 952 C CA . LEU A 1 122 ? -14.294 1.505 7.247 1.00 96.44 122 LEU A CA 1
ATOM 953 C C . LEU A 1 122 ? -13.748 2.943 7.253 1.00 96.44 122 LEU A C 1
ATOM 955 O O . LEU A 1 122 ? -12.780 3.246 6.555 1.00 96.44 122 LEU A O 1
ATOM 959 N N . LYS A 1 123 ? -14.295 3.801 8.120 1.00 97.00 123 LYS A N 1
ATOM 960 C CA . LYS A 1 123 ? -13.717 5.116 8.426 1.00 97.00 123 LYS A CA 1
ATOM 961 C C . LYS A 1 123 ? -12.580 4.982 9.443 1.00 97.00 123 LYS A C 1
ATOM 963 O O . LYS A 1 123 ? -12.795 4.567 10.586 1.00 97.00 123 LYS A O 1
ATOM 968 N N . ILE A 1 124 ? -11.365 5.343 9.040 1.00 95.31 124 ILE A N 1
ATOM 969 C CA . ILE A 1 124 ? -10.191 5.382 9.915 1.00 95.31 124 ILE A CA 1
ATOM 970 C C . ILE A 1 124 ? -10.431 6.456 10.988 1.00 95.31 124 ILE A C 1
ATOM 972 O O . ILE A 1 124 ? -10.805 7.583 10.677 1.00 95.31 124 ILE A O 1
ATOM 976 N N . GLY A 1 125 ? -10.262 6.089 12.261 1.00 92.31 125 GLY A N 1
ATOM 977 C CA . GLY A 1 125 ? -10.593 6.952 13.404 1.00 92.31 125 GLY A CA 1
ATOM 978 C C . GLY A 1 125 ? -12.030 6.808 13.925 1.00 92.31 125 GLY A C 1
ATOM 979 O O . GLY A 1 125 ? -12.318 7.298 15.013 1.00 92.31 125 GLY A O 1
ATOM 980 N N . GLY A 1 126 ? -12.897 6.067 13.223 1.00 91.69 126 GLY A N 1
ATOM 981 C CA . GLY A 1 126 ? -14.267 5.772 13.648 1.00 91.69 126 GLY A CA 1
ATOM 982 C C . GLY A 1 126 ? -15.323 6.754 13.131 1.00 91.69 126 GLY A C 1
ATOM 983 O O . GLY A 1 126 ? -15.032 7.718 12.420 1.00 91.69 126 GLY A O 1
ATOM 984 N N . TYR A 1 127 ? -16.576 6.463 13.476 1.00 87.44 127 TYR A N 1
ATOM 985 C CA . TYR A 1 127 ? -17.747 7.287 13.168 1.00 87.44 127 TYR A CA 1
ATOM 986 C C . TYR A 1 127 ? -18.179 8.049 14.425 1.00 87.44 127 TYR A C 1
ATOM 988 O O . TYR A 1 127 ? -17.966 7.560 15.535 1.00 87.44 127 TYR A O 1
ATOM 996 N N . GLU A 1 128 ? -18.761 9.231 14.230 1.00 78.31 128 GLU A N 1
ATOM 997 C CA . GLU A 1 128 ? -19.422 10.001 15.294 1.00 78.31 128 GLU A CA 1
ATOM 998 C C . GLU A 1 128 ? -20.862 9.524 15.504 1.00 78.31 128 GLU A C 1
ATOM 1000 O O . GLU A 1 128 ? -21.512 9.164 14.492 1.00 78.31 128 GLU A O 1
#